Protein AF-A0A945E6H1-F1 (afdb_monomer)

Secondary structure (DSSP, 8-state):
---PPPSSS---EEEETTTEEEEEE-SSPPP-EEETTEEEEEEEEEEEEEETTTTEEEEEEEEEEEEE-S----SPPTT-

Foldseek 3Di:
DDDDDDPPQDKDWDDDPNPWIKIFDDPDHWDWDDDDQKIKTFQTFIFTPQDPVVRDGHTDGGTMDIDRHPDDDPDDPPPD

Nearest PDB structures (foldseek):
  4az1-assembly1_B  TM=3.753E-01  e=3.407E+00  Trypanosoma cruzi
  7pq4-assembly1_A  TM=4.312E-01  e=8.079E+00  Porphyromonas gingivalis
  5gv3-assembly2_B  TM=2.412E-01  e=9.601E+00  Mus musculus

pLDDT: mean 72.78, std 15.06, range [32.69, 92.94]

Structure (mmCIF, N/CA/C/O backbone):
data_AF-A0A945E6H1-F1
#
_entry.id   AF-A0A945E6H1-F1
#
loop_
_atom_site.group_PDB
_atom_site.id
_atom_site.type_symbol
_atom_site.label_atom_id
_atom_site.label_alt_id
_atom_site.label_comp_id
_atom_site.label_asym_id
_atom_site.label_entity_id
_atom_site.label_seq_id
_atom_site.pdbx_PDB_ins_code
_atom_site.Cartn_x
_atom_site.Cartn_y
_atom_site.Cartn_z
_atom_site.occupancy
_atom_site.B_iso_or_equiv
_atom_site.auth_seq_id
_atom_site.auth_comp_id
_atom_site.auth_asym_id
_atom_site.auth_atom_id
_atom_site.pdbx_PDB_model_num
ATOM 1 N N . ALA A 1 1 ? -6.817 -2.434 14.914 1.00 42.62 1 ALA A N 1
ATOM 2 C CA . ALA A 1 1 ? -5.403 -2.275 14.503 1.00 42.62 1 ALA A CA 1
ATOM 3 C C . ALA A 1 1 ? -5.074 -0.785 14.531 1.00 42.62 1 ALA A C 1
ATOM 5 O O . ALA A 1 1 ? -5.932 -0.012 14.129 1.00 42.62 1 ALA A O 1
ATOM 6 N N . LEU A 1 2 ? -3.905 -0.385 15.046 1.00 32.69 2 LEU A N 1
ATOM 7 C CA . LEU A 1 2 ? -3.454 1.015 15.083 1.00 32.69 2 LEU A CA 1
ATOM 8 C C . LEU A 1 2 ? -3.039 1.465 13.679 1.00 32.69 2 LEU A C 1
ATOM 10 O O . LEU A 1 2 ? -2.329 0.731 12.993 1.00 32.69 2 LEU A O 1
ATOM 14 N N . ILE A 1 3 ? -3.455 2.664 13.269 1.00 37.91 3 ILE A N 1
ATOM 15 C CA . ILE A 1 3 ? -3.095 3.243 11.971 1.00 37.91 3 ILE A CA 1
ATOM 16 C C . ILE A 1 3 ? -2.417 4.579 12.226 1.00 37.91 3 ILE A C 1
ATOM 18 O O . ILE A 1 3 ? -3.067 5.587 12.476 1.00 37.91 3 ILE A O 1
ATOM 22 N N . GLN A 1 4 ? -1.086 4.565 12.202 1.00 38.09 4 GLN A N 1
ATOM 23 C CA . GLN A 1 4 ? -0.266 5.770 12.262 1.00 38.09 4 GLN A CA 1
ATOM 24 C C . GLN A 1 4 ? 0.027 6.258 10.843 1.00 38.09 4 GLN A C 1
ATOM 26 O O . GLN A 1 4 ? 0.562 5.517 10.019 1.00 38.09 4 GLN A O 1
ATOM 31 N N . GLY A 1 5 ? -0.303 7.521 10.568 1.00 42.88 5 GLY A N 1
ATOM 32 C CA . GLY A 1 5 ? 0.111 8.203 9.346 1.00 42.88 5 GLY A CA 1
ATOM 33 C C . GLY A 1 5 ? 1.589 8.584 9.422 1.00 42.88 5 GLY A C 1
ATOM 34 O O . GLY A 1 5 ? 1.997 9.334 10.307 1.00 42.88 5 GLY A O 1
ATOM 35 N N . PHE A 1 6 ? 2.396 8.067 8.498 1.00 44.19 6 PHE A N 1
ATOM 36 C CA . PHE A 1 6 ? 3.797 8.451 8.349 1.00 44.19 6 PHE A CA 1
ATOM 37 C C . PHE A 1 6 ? 3.893 9.728 7.501 1.00 44.19 6 PHE A C 1
ATOM 39 O O . PHE A 1 6 ? 3.355 9.772 6.400 1.00 44.19 6 PHE A O 1
ATOM 46 N N . LEU A 1 7 ? 4.589 10.759 7.996 1.00 46.91 7 LEU A N 1
ATOM 47 C CA . LEU A 1 7 ? 4.793 12.039 7.289 1.00 46.91 7 LEU A CA 1
ATOM 48 C C . LEU A 1 7 ? 5.872 11.976 6.183 1.00 46.91 7 LEU A C 1
ATOM 50 O O . LEU A 1 7 ? 6.219 13.003 5.603 1.00 46.91 7 LEU A O 1
ATOM 54 N N . GLY A 1 8 ? 6.435 10.796 5.906 1.00 55.25 8 GLY A N 1
ATOM 55 C CA . GLY A 1 8 ? 7.254 10.557 4.712 1.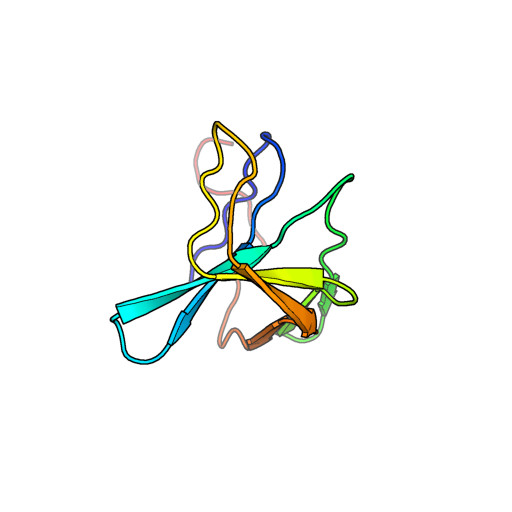00 55.25 8 GLY A CA 1
ATOM 56 C C . GLY A 1 8 ? 6.396 10.298 3.471 1.00 55.25 8 GLY A C 1
ATOM 57 O O . GLY A 1 8 ? 5.181 10.471 3.502 1.00 55.25 8 GLY A O 1
ATOM 58 N N . GLN A 1 9 ? 7.010 9.864 2.365 1.00 55.62 9 GLN A N 1
ATOM 59 C C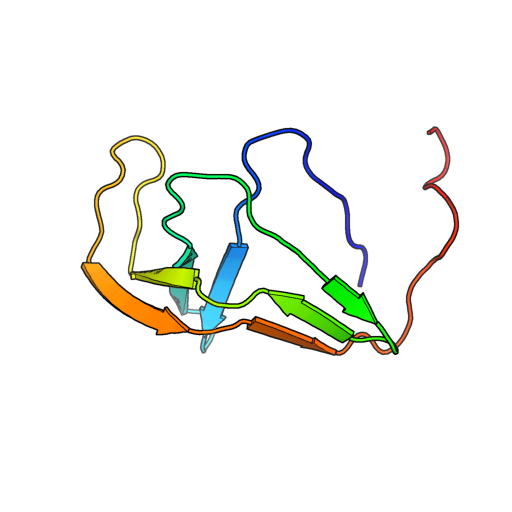A . GLN A 1 9 ? 6.231 9.406 1.211 1.00 55.62 9 GLN A CA 1
ATOM 60 C C . GLN A 1 9 ? 5.345 8.225 1.653 1.00 55.62 9 GLN A C 1
ATOM 62 O O . GLN A 1 9 ? 5.885 7.226 2.140 1.00 55.62 9 GLN A O 1
ATOM 67 N N . PRO A 1 10 ? 4.006 8.339 1.563 1.00 57.97 10 PRO A N 1
ATOM 68 C CA . PRO A 1 10 ? 3.118 7.272 1.997 1.00 57.97 10 PRO A CA 1
ATOM 69 C C . PRO A 1 10 ? 3.368 6.045 1.120 1.00 57.97 10 PRO A C 1
ATOM 71 O O . PRO A 1 10 ? 3.298 6.134 -0.103 1.00 57.97 10 PRO A O 1
ATOM 74 N N . TYR A 1 11 ? 3.665 4.906 1.744 1.00 61.88 11 TYR A N 1
ATOM 75 C CA . TYR A 1 11 ? 3.860 3.636 1.051 1.00 61.88 11 TYR A CA 1
ATOM 76 C C . TYR A 1 11 ? 2.909 2.584 1.621 1.00 61.88 11 TYR A C 1
ATOM 78 O O . TYR A 1 11 ? 2.601 2.582 2.814 1.00 61.88 11 TYR A O 1
ATOM 86 N N . VAL A 1 12 ? 2.427 1.693 0.756 1.00 68.06 12 VAL A N 1
ATOM 87 C CA . VAL A 1 12 ? 1.594 0.550 1.139 1.00 68.06 12 VAL A CA 1
ATOM 88 C C . VAL A 1 12 ? 2.299 -0.722 0.693 1.00 68.06 12 VAL A C 1
ATOM 90 O O . VAL A 1 12 ? 2.651 -0.861 -0.479 1.00 68.06 12 VAL A O 1
ATOM 93 N N . GLY A 1 13 ? 2.480 -1.645 1.636 1.00 71.19 13 GLY A N 1
ATOM 94 C CA . GLY A 1 13 ? 2.955 -3.001 1.387 1.00 71.19 13 GLY A CA 1
ATOM 95 C C . GLY A 1 13 ? 1.871 -4.024 1.727 1.00 71.19 13 GLY A C 1
ATOM 96 O O . GLY A 1 13 ? 1.201 -3.900 2.752 1.00 71.19 13 GLY A O 1
ATOM 97 N N . VAL A 1 14 ? 1.698 -5.040 0.882 1.00 70.62 14 VAL A N 1
ATOM 98 C CA . VAL A 1 14 ? 0.785 -6.168 1.118 1.00 70.62 14 VAL A CA 1
ATOM 99 C C . VAL A 1 14 ? 1.581 -7.464 1.133 1.00 70.62 14 VAL A C 1
ATOM 101 O O . VAL A 1 14 ? 2.258 -7.797 0.160 1.00 70.62 14 VAL A O 1
ATOM 104 N N . THR A 1 15 ? 1.447 -8.226 2.218 1.00 72.75 15 THR A 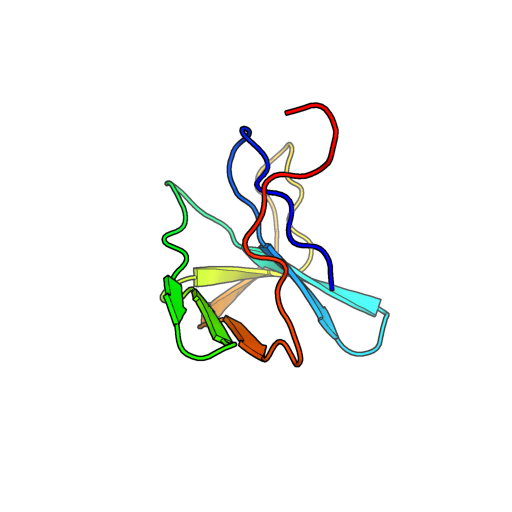N 1
ATOM 105 C CA . THR A 1 15 ? 2.04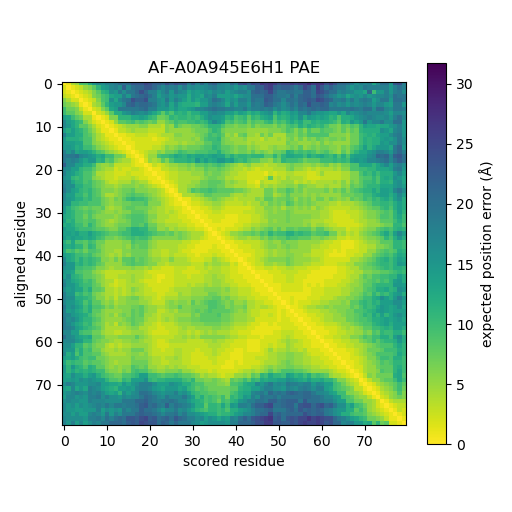8 -9.557 2.344 1.00 72.75 15 THR A CA 1
ATOM 106 C C . THR A 1 15 ? 0.986 -10.636 2.166 1.00 72.75 15 THR A C 1
ATOM 108 O O . THR A 1 15 ? 0.012 -10.683 2.916 1.00 72.75 15 THR A O 1
ATOM 111 N N . VAL A 1 16 ? 1.191 -11.553 1.217 1.00 69.06 16 VAL A N 1
ATOM 112 C CA . VAL A 1 16 ? 0.317 -12.718 0.997 1.00 69.06 16 VAL A CA 1
ATOM 113 C C . VAL A 1 16 ? 1.050 -13.996 1.395 1.00 69.06 16 VAL A C 1
ATOM 115 O O . VAL A 1 16 ? 2.195 -14.222 0.999 1.00 69.06 16 VAL A O 1
ATOM 118 N N . GLY A 1 17 ? 0.399 -14.832 2.211 1.00 72.94 17 GLY A N 1
ATOM 119 C CA . GLY A 1 17 ? 0.959 -16.116 2.653 1.00 72.94 17 GLY A CA 1
ATOM 120 C C . GLY A 1 17 ? 2.242 -15.996 3.487 1.00 72.94 17 GLY A C 1
ATOM 121 O O . GLY A 1 17 ? 3.009 -16.946 3.548 1.00 72.94 17 GLY A O 1
ATOM 122 N N . GLY A 1 18 ? 2.501 -14.828 4.089 1.00 71.12 18 GLY A N 1
ATOM 123 C CA . GLY A 1 18 ? 3.661 -14.582 4.953 1.00 71.12 18 GLY A CA 1
ATOM 124 C C . GLY A 1 18 ? 5.012 -14.481 4.237 1.00 71.12 18 GLY A C 1
ATOM 125 O O . GLY A 1 18 ? 6.036 -14.412 4.908 1.00 71.12 18 GLY A O 1
ATOM 126 N N . SER A 1 19 ? 5.050 -14.499 2.901 1.00 70.56 19 SER A N 1
ATOM 127 C CA . SER A 1 19 ? 6.325 -14.553 2.162 1.00 70.56 19 SER A CA 1
ATOM 128 C C . SER A 1 19 ? 6.372 -13.685 0.913 1.00 70.56 19 SER A C 1
ATOM 130 O O . SER A 1 19 ? 7.456 -13.290 0.497 1.00 70.56 19 SER A O 1
ATOM 132 N N . VAL A 1 20 ? 5.227 -13.386 0.297 1.00 67.81 20 VAL A N 1
ATOM 133 C CA . VAL A 1 20 ? 5.198 -12.593 -0.935 1.00 67.81 20 VAL A CA 1
ATOM 134 C C . VAL A 1 20 ? 4.820 -11.162 -0.594 1.00 67.81 20 VAL A C 1
ATOM 136 O O . VAL A 1 20 ? 3.692 -10.931 -0.161 1.00 67.81 20 VAL A O 1
ATOM 139 N N . LEU A 1 21 ? 5.757 -10.236 -0.798 1.00 78.69 21 LEU A N 1
ATOM 140 C CA . LEU A 1 21 ? 5.566 -8.803 -0.600 1.00 78.69 21 LEU A CA 1
ATOM 141 C C . LEU A 1 21 ? 5.268 -8.115 -1.939 1.00 78.69 21 LEU A C 1
ATOM 143 O O . LEU A 1 21 ? 6.002 -8.284 -2.917 1.00 78.69 21 LEU A O 1
ATOM 147 N N . TYR A 1 22 ? 4.184 -7.348 -1.955 1.00 78.12 22 TYR A N 1
ATOM 148 C CA . TYR A 1 22 ? 3.834 -6.417 -3.019 1.00 78.12 22 TYR A CA 1
ATOM 149 C C . TYR A 1 22 ? 3.888 -5.006 -2.466 1.00 78.12 22 TYR A C 1
ATOM 151 O O . TYR A 1 22 ? 3.372 -4.747 -1.380 1.00 78.12 22 TYR A O 1
ATOM 159 N N . GLU A 1 23 ? 4.471 -4.102 -3.232 1.00 82.69 23 GLU A N 1
ATOM 160 C CA . GLU A 1 23 ? 4.671 -2.716 -2.840 1.00 82.69 23 GLU A CA 1
ATOM 161 C C . GLU A 1 23 ? 4.060 -1.800 -3.890 1.00 82.69 23 GLU A C 1
ATOM 163 O O . GLU A 1 23 ? 4.101 -2.078 -5.093 1.00 82.69 23 GLU A O 1
ATOM 168 N N . ALA A 1 24 ? 3.461 -0.714 -3.415 1.00 79.75 24 ALA A N 1
ATOM 169 C CA . ALA A 1 24 ? 2.976 0.344 -4.278 1.00 79.75 24 ALA A CA 1
ATOM 170 C C . ALA A 1 24 ? 4.167 1.116 -4.870 1.00 79.75 24 ALA A C 1
ATOM 172 O O . ALA A 1 24 ? 4.944 1.723 -4.134 1.00 79.75 24 ALA A O 1
ATOM 173 N N . THR A 1 25 ? 4.280 1.134 -6.197 1.00 80.25 25 THR A N 1
ATOM 174 C CA . THR A 1 25 ? 5.109 2.107 -6.918 1.00 80.25 25 THR A CA 1
ATOM 175 C C . THR A 1 25 ? 4.254 3.346 -7.156 1.00 80.25 25 THR A C 1
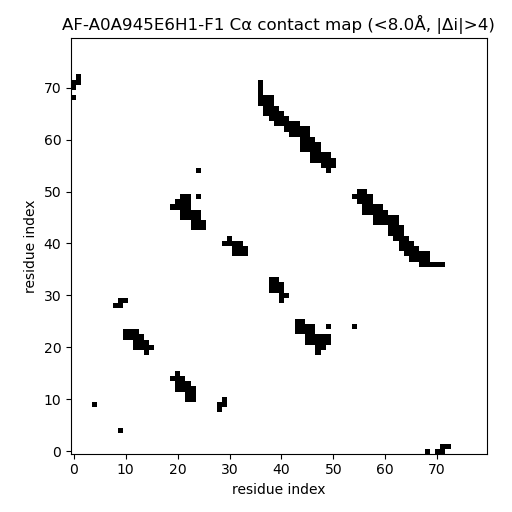ATOM 177 O O . THR A 1 25 ? 3.222 3.269 -7.822 1.00 80.25 25 THR A O 1
ATOM 180 N N . LEU A 1 26 ? 4.656 4.484 -6.590 1.00 72.69 26 LEU A N 1
ATOM 181 C CA . LEU A 1 26 ? 3.899 5.728 -6.677 1.00 72.69 26 LEU A CA 1
ATOM 182 C C . LEU A 1 26 ? 4.803 6.870 -7.136 1.00 72.69 26 LEU A C 1
ATOM 184 O O . LEU A 1 26 ? 5.778 7.207 -6.470 1.00 72.69 26 LEU A O 1
ATOM 188 N N . ASP A 1 27 ? 4.417 7.517 -8.232 1.00 74.38 27 ASP A N 1
ATOM 189 C CA . ASP A 1 27 ? 5.055 8.750 -8.713 1.00 74.38 27 ASP A CA 1
ATOM 190 C C . ASP A 1 27 ? 4.526 10.006 -7.983 1.00 74.38 27 ASP A C 1
ATOM 192 O O . ASP A 1 27 ? 4.926 11.132 -8.280 1.00 74.38 27 ASP A O 1
ATOM 196 N N . GLY A 1 28 ? 3.599 9.833 -7.032 1.00 72.88 28 GLY A N 1
ATOM 197 C CA . GLY A 1 28 ? 2.908 10.906 -6.321 1.00 72.88 28 GLY A CA 1
ATOM 198 C C . GLY A 1 28 ? 2.271 10.446 -5.004 1.00 72.88 28 GLY A C 1
ATOM 199 O O . GLY A 1 28 ? 2.418 9.287 -4.615 1.0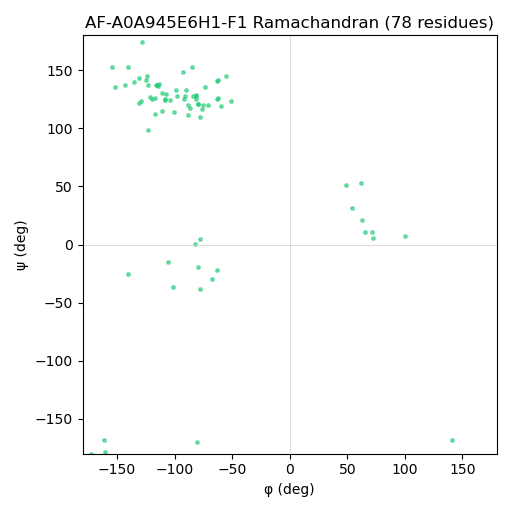0 72.88 28 GLY A O 1
ATOM 200 N N . PRO A 1 29 ? 1.585 11.346 -4.277 1.00 73.56 29 PRO A N 1
ATOM 201 C CA . PRO A 1 29 ? 0.922 10.993 -3.026 1.00 73.56 29 PRO A CA 1
ATOM 202 C C . PRO A 1 29 ? -0.185 9.957 -3.256 1.00 73.56 29 PRO A C 1
ATOM 204 O O . PRO A 1 29 ? -0.932 10.038 -4.230 1.00 73.56 29 PRO A O 1
ATOM 207 N N . LEU A 1 30 ? -0.307 9.006 -2.329 1.00 76.81 30 LEU A N 1
ATOM 208 C CA . LEU A 1 30 ? -1.410 8.053 -2.319 1.00 76.81 30 LEU A CA 1
ATOM 209 C C . LEU A 1 30 ? -2.648 8.681 -1.681 1.00 76.81 30 LEU A C 1
ATOM 211 O O . LEU A 1 30 ? -2.601 9.112 -0.528 1.00 76.81 30 LEU A O 1
ATOM 215 N N . GLU A 1 31 ? -3.767 8.665 -2.396 1.00 78.75 31 GLU A N 1
ATOM 216 C CA . GLU A 1 31 ? -5.063 9.005 -1.815 1.00 78.75 31 GLU A CA 1
ATOM 217 C C . GLU A 1 31 ? -5.615 7.809 -1.033 1.00 78.75 31 GLU A C 1
ATOM 219 O O . GLU A 1 31 ? -5.816 6.721 -1.579 1.00 78.75 31 GLU A O 1
ATOM 224 N N . VAL A 1 32 ? -5.855 8.018 0.262 1.00 79.38 32 VAL A N 1
ATOM 225 C CA . VAL A 1 32 ? -6.407 7.012 1.171 1.00 79.38 32 VAL A CA 1
ATOM 226 C C . VAL A 1 32 ? -7.748 7.503 1.694 1.00 79.38 32 VAL A C 1
ATOM 228 O O . VAL A 1 32 ? -7.848 8.593 2.256 1.00 79.38 32 VAL A O 1
ATOM 231 N N . PHE A 1 33 ? -8.778 6.677 1.533 1.00 81.00 33 PHE A N 1
ATOM 232 C CA . PHE A 1 33 ? -10.133 6.969 1.981 1.00 81.00 33 PHE A CA 1
ATOM 233 C C . PHE A 1 33 ? -10.473 6.118 3.195 1.00 81.00 33 PHE A C 1
ATOM 235 O O . PHE A 1 33 ? -10.332 4.895 3.153 1.00 81.00 33 PHE A O 1
ATOM 242 N N . VAL A 1 34 ? -10.968 6.767 4.247 1.00 80.50 34 VAL A N 1
ATOM 243 C CA . VAL A 1 34 ? -11.493 6.109 5.446 1.00 80.50 34 VAL A CA 1
ATOM 244 C C . VAL A 1 34 ? -12.998 6.332 5.486 1.00 80.50 34 VAL A C 1
ATOM 246 O O . VAL A 1 34 ? -13.461 7.467 5.603 1.00 80.50 34 VAL A O 1
ATOM 249 N N . HIS A 1 35 ? -13.769 5.258 5.358 1.00 80.94 35 HIS A N 1
ATOM 250 C CA . HIS A 1 35 ? -15.225 5.315 5.397 1.00 80.94 35 HIS A CA 1
ATOM 251 C C . HIS A 1 35 ? -15.801 3.998 5.915 1.00 80.94 35 HIS A C 1
ATOM 253 O O . HIS A 1 35 ? -15.368 2.934 5.485 1.00 80.94 35 HIS A O 1
ATOM 259 N N . ASP A 1 36 ? -16.780 4.081 6.820 1.00 81.44 36 ASP A N 1
ATOM 260 C CA . ASP A 1 36 ? -17.545 2.932 7.334 1.00 81.44 36 ASP A CA 1
ATOM 261 C C . ASP A 1 36 ? -16.666 1.747 7.783 1.00 81.44 36 ASP A C 1
ATOM 263 O O . ASP A 1 36 ? -16.787 0.617 7.312 1.00 81.44 36 ASP A O 1
ATOM 267 N N . GLY A 1 37 ? -15.669 2.034 8.628 1.00 76.12 37 GLY A N 1
ATOM 268 C CA . GLY A 1 37 ? -14.730 1.021 9.120 1.00 76.12 37 GLY A CA 1
ATOM 269 C C . GLY A 1 37 ? -13.831 0.410 8.040 1.00 76.12 37 GLY A C 1
ATOM 270 O O . GLY A 1 37 ? -13.148 -0.570 8.308 1.00 76.12 37 GLY A O 1
ATOM 271 N N . THR A 1 38 ? -13.801 0.961 6.828 1.00 80.94 38 THR A N 1
ATOM 272 C CA . THR A 1 38 ? -12.957 0.487 5.731 1.00 80.94 38 THR A CA 1
ATOM 273 C C . THR A 1 38 ? -11.953 1.552 5.334 1.00 80.94 38 THR A C 1
ATOM 275 O O . THR A 1 38 ? -12.278 2.731 5.189 1.00 80.94 38 THR A O 1
ATOM 278 N N . ILE A 1 39 ? -10.721 1.109 5.113 1.00 82.94 39 ILE A N 1
ATOM 279 C CA . ILE A 1 39 ? -9.663 1.915 4.521 1.00 82.94 39 ILE A CA 1
ATOM 280 C C . ILE A 1 39 ? -9.419 1.401 3.127 1.00 82.94 39 ILE A C 1
ATOM 282 O O . ILE A 1 39 ? -9.183 0.210 2.926 1.00 82.94 39 ILE A O 1
ATOM 286 N N . SER A 1 40 ? -9.497 2.307 2.165 1.00 85.88 40 SER A N 1
ATOM 287 C CA . SER A 1 40 ? -9.347 1.968 0.763 1.00 85.88 40 SER A CA 1
ATOM 288 C C . SER A 1 40 ? -8.366 2.894 0.073 1.00 85.88 40 SER A C 1
ATOM 290 O O . SER A 1 40 ? -8.307 4.091 0.353 1.00 85.88 40 SER A O 1
ATOM 292 N N . ALA A 1 41 ? -7.600 2.315 -0.841 1.00 86.06 41 ALA A N 1
ATOM 293 C CA . ALA A 1 41 ? -6.786 3.047 -1.794 1.00 86.06 41 ALA A CA 1
ATOM 294 C C . ALA A 1 41 ? -6.819 2.297 -3.130 1.00 86.06 41 ALA A C 1
ATOM 296 O O . ALA A 1 41 ? -6.775 1.065 -3.167 1.00 86.06 41 ALA A O 1
ATOM 297 N N . GLY A 1 42 ? -6.959 3.037 -4.225 1.00 85.75 42 GLY A N 1
ATOM 298 C CA . GLY A 1 42 ? -7.179 2.491 -5.562 1.00 85.75 42 GLY A CA 1
ATOM 299 C C . GLY A 1 42 ? -6.202 3.051 -6.584 1.00 85.75 42 GLY A C 1
ATOM 300 O O . GLY A 1 42 ? -5.415 3.939 -6.275 1.00 85.75 42 GLY A O 1
ATOM 301 N N . ALA A 1 43 ? -6.265 2.513 -7.806 1.00 85.31 43 ALA A N 1
ATOM 302 C CA . ALA A 1 43 ? -5.379 2.888 -8.913 1.00 85.31 43 ALA A CA 1
ATOM 303 C C . ALA A 1 43 ? -3.876 2.783 -8.566 1.00 85.31 43 ALA A C 1
ATOM 305 O O . ALA A 1 43 ? -3.053 3.520 -9.101 1.00 85.31 43 ALA A O 1
ATOM 306 N N . ILE A 1 44 ? -3.522 1.837 -7.690 1.00 86.50 44 ILE A N 1
ATOM 307 C CA . ILE A 1 44 ? -2.145 1.586 -7.260 1.00 86.50 44 ILE A CA 1
ATOM 308 C C . ILE A 1 44 ? -1.451 0.729 -8.316 1.00 86.50 44 ILE A C 1
ATOM 310 O O . ILE A 1 44 ? -1.979 -0.326 -8.673 1.00 86.50 44 ILE A O 1
ATOM 314 N N . GLU A 1 45 ? -0.273 1.141 -8.789 1.00 87.75 45 GLU A N 1
ATOM 315 C CA . GLU A 1 45 ? 0.629 0.247 -9.518 1.00 87.75 45 GLU A CA 1
ATOM 316 C C . GLU A 1 45 ? 1.392 -0.629 -8.520 1.00 87.75 45 GLU A C 1
ATOM 318 O O . GLU A 1 45 ? 2.086 -0.132 -7.634 1.00 87.75 45 GLU A O 1
ATOM 323 N N . TRP A 1 46 ? 1.242 -1.944 -8.655 1.00 87.12 46 TRP A N 1
ATOM 324 C CA . TRP A 1 46 ? 1.872 -2.926 -7.787 1.00 87.12 46 TRP A CA 1
ATOM 325 C C . TRP A 1 46 ? 3.128 -3.491 -8.421 1.00 87.12 46 TRP A C 1
ATOM 327 O O . TRP A 1 46 ? 3.115 -3.971 -9.561 1.00 87.12 46 TRP A O 1
ATOM 337 N N . THR A 1 47 ? 4.173 -3.526 -7.610 1.00 89.12 47 THR A N 1
ATOM 338 C CA . THR A 1 47 ? 5.473 -4.082 -7.949 1.00 89.12 47 THR A CA 1
ATOM 339 C C . THR A 1 47 ? 5.826 -5.160 -6.931 1.00 89.12 47 THR A C 1
ATOM 341 O O . THR A 1 47 ? 5.592 -5.011 -5.732 1.00 89.12 47 THR A O 1
ATOM 344 N N . ARG A 1 48 ? 6.357 -6.288 -7.401 1.00 89.12 48 ARG A N 1
ATOM 345 C CA . ARG A 1 48 ? 6.889 -7.341 -6.537 1.00 89.12 48 ARG A CA 1
ATOM 346 C C . ARG A 1 48 ? 8.376 -7.095 -6.301 1.00 89.12 48 ARG A C 1
ATOM 348 O O . ARG A 1 48 ? 9.133 -6.977 -7.265 1.00 89.12 48 ARG A O 1
ATOM 355 N N . GLY A 1 49 ? 8.774 -7.087 -5.028 1.00 87.75 49 GLY A N 1
ATOM 356 C CA . GLY A 1 49 ? 10.164 -6.888 -4.613 1.00 87.75 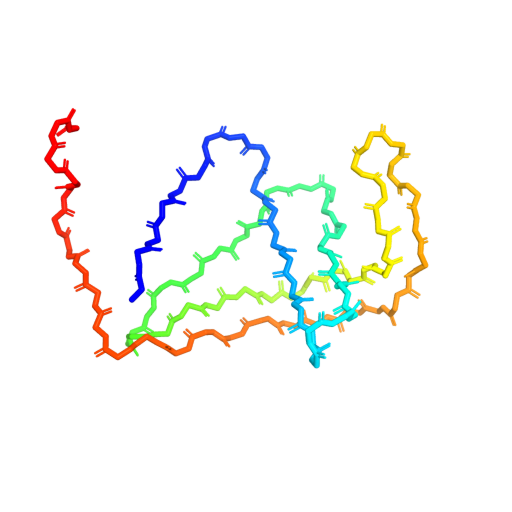49 GLY A CA 1
ATOM 357 C C . GLY A 1 49 ? 10.704 -5.525 -5.039 1.00 87.75 49 GLY A C 1
ATOM 358 O O . GLY A 1 49 ? 11.721 -5.476 -5.726 1.00 87.75 49 GLY A O 1
ATOM 359 N N . LEU A 1 50 ? 9.990 -4.451 -4.694 1.00 85.81 50 LEU A N 1
ATOM 360 C CA . LEU A 1 50 ? 10.398 -3.089 -5.012 1.00 85.81 50 LEU A CA 1
ATOM 361 C C . LEU A 1 50 ? 11.514 -2.664 -4.053 1.00 85.81 50 LEU A C 1
ATOM 363 O O . LEU A 1 50 ? 11.310 -2.525 -2.852 1.00 85.81 50 LEU A O 1
ATOM 367 N N . ASP A 1 51 ? 12.702 -2.398 -4.577 1.00 82.75 51 ASP A N 1
ATOM 368 C CA . ASP A 1 51 ? 13.750 -1.752 -3.795 1.00 82.75 51 ASP A CA 1
ATOM 369 C C . ASP A 1 51 ? 13.469 -0.245 -3.700 1.00 82.75 51 ASP A C 1
ATOM 371 O O . ASP A 1 51 ? 13.598 0.478 -4.685 1.00 82.75 51 ASP A O 1
ATOM 375 N N . LEU A 1 52 ? 13.100 0.250 -2.515 1.00 75.44 52 LEU A N 1
ATOM 376 C CA . LEU A 1 52 ? 12.737 1.662 -2.307 1.00 75.44 52 LEU A CA 1
ATOM 377 C C . LEU A 1 52 ? 13.892 2.647 -2.573 1.00 75.44 52 LEU A C 1
ATOM 379 O O . LEU A 1 52 ? 13.645 3.826 -2.814 1.00 75.44 52 LEU A O 1
ATOM 383 N N . GLY A 1 53 ? 15.148 2.190 -2.517 1.00 76.94 53 GLY A N 1
ATOM 384 C CA . GLY A 1 53 ? 16.320 3.030 -2.782 1.00 76.94 53 GLY A CA 1
ATOM 385 C C . GLY A 1 53 ? 16.571 3.269 -4.272 1.00 76.94 53 GLY A C 1
ATOM 386 O O . GLY A 1 53 ? 16.962 4.367 -4.665 1.00 76.94 53 GLY A O 1
ATOM 387 N N . SER A 1 54 ? 16.354 2.250 -5.102 1.00 84.69 54 SER A N 1
ATOM 388 C CA . SER A 1 54 ? 16.599 2.276 -6.550 1.00 84.69 54 SER A CA 1
ATOM 389 C C . SER A 1 54 ? 15.329 2.368 -7.399 1.00 84.69 54 SER A C 1
ATOM 391 O O . SER A 1 54 ? 15.420 2.673 -8.587 1.00 84.69 54 SER A O 1
ATOM 393 N N . GLY A 1 55 ? 14.158 2.105 -6.818 1.00 81.00 55 GLY A N 1
ATOM 394 C CA . GLY A 1 55 ? 12.870 2.034 -7.509 1.00 81.00 55 GLY A CA 1
ATOM 395 C C . GLY A 1 55 ? 12.699 0.795 -8.397 1.00 81.00 55 GLY A C 1
ATOM 396 O O . GLY A 1 55 ? 11.771 0.748 -9.202 1.00 81.00 55 GLY A O 1
ATOM 397 N N . VAL A 1 56 ? 13.590 -0.197 -8.302 1.00 88.00 56 VAL A N 1
ATOM 398 C CA . VAL A 1 56 ? 13.578 -1.379 -9.176 1.00 88.00 56 VAL A CA 1
ATOM 399 C C . VAL A 1 56 ? 12.718 -2.489 -8.576 1.00 88.00 56 VAL A C 1
ATOM 401 O O . VAL A 1 56 ? 12.889 -2.848 -7.417 1.00 88.00 56 VAL A O 1
ATOM 404 N N . GLY A 1 57 ? 11.851 -3.089 -9.393 1.00 88.62 57 GLY A N 1
ATOM 405 C CA . GLY A 1 57 ? 11.119 -4.313 -9.065 1.00 88.62 57 GLY A CA 1
ATOM 406 C C . GLY A 1 57 ? 10.342 -4.862 -10.269 1.00 88.62 57 GLY A C 1
ATOM 407 O O . GLY A 1 57 ? 10.396 -4.304 -11.367 1.00 88.62 57 GLY A O 1
ATOM 408 N N . GLU A 1 58 ? 9.632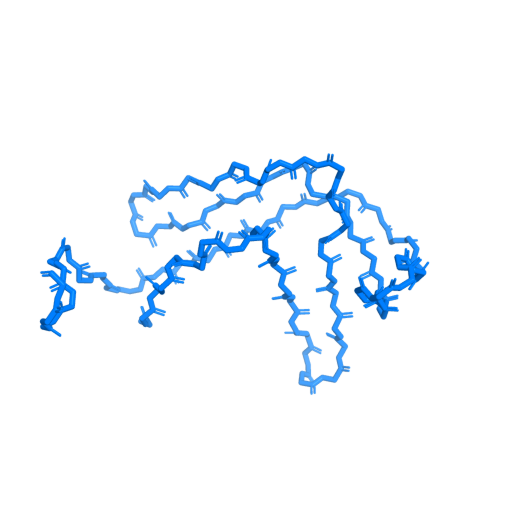 -5.977 -10.086 1.00 92.94 58 GLU A N 1
ATOM 409 C CA . GLU A 1 58 ? 8.819 -6.596 -11.144 1.00 92.94 58 GLU A CA 1
ATOM 410 C C . GLU A 1 58 ? 7.403 -6.003 -11.149 1.00 92.94 58 GLU A C 1
ATOM 412 O O . GLU A 1 58 ? 6.622 -6.253 -10.228 1.00 92.94 58 GLU A O 1
ATOM 417 N N . ARG A 1 59 ? 7.045 -5.238 -12.189 1.00 91.06 59 ARG A N 1
ATOM 418 C CA . ARG A 1 59 ? 5.683 -4.704 -12.344 1.00 91.06 59 ARG A CA 1
ATOM 419 C C . ARG A 1 59 ? 4.671 -5.841 -12.486 1.00 91.06 59 ARG A C 1
ATOM 421 O O . ARG A 1 59 ? 4.763 -6.655 -13.402 1.00 91.06 59 ARG A O 1
ATOM 428 N N . VAL A 1 60 ? 3.651 -5.826 -11.632 1.00 90.38 60 VAL A N 1
ATOM 429 C CA . VAL A 1 60 ? 2.573 -6.825 -11.598 1.00 90.38 60 VAL A CA 1
ATOM 430 C C . VAL A 1 60 ? 1.304 -6.297 -12.268 1.00 90.38 60 VAL A C 1
ATOM 432 O O . VAL A 1 60 ? 0.613 -7.046 -12.956 1.00 90.38 60 VAL A O 1
ATOM 435 N N . GLY A 1 61 ? 0.999 -5.005 -12.110 1.00 89.44 61 GLY A N 1
ATOM 436 C CA . GLY A 1 61 ? -0.176 -4.365 -12.710 1.00 89.44 61 GLY A CA 1
ATOM 437 C C . GLY A 1 61 ? -0.840 -3.348 -11.787 1.00 89.44 61 GLY A C 1
ATOM 438 O O . GLY A 1 61 ? -0.275 -2.979 -10.764 1.00 89.44 61 GLY A O 1
ATOM 439 N N . TYR A 1 62 ? -2.043 -2.897 -12.147 1.00 88.50 62 TYR A N 1
ATOM 440 C CA . TYR A 1 62 ? -2.829 -1.984 -11.312 1.00 88.50 62 TYR A CA 1
ATOM 441 C C . TYR A 1 62 ? -3.796 -2.737 -10.398 1.00 88.50 62 TYR A C 1
ATOM 443 O O . TYR A 1 62 ? -4.335 -3.778 -10.777 1.00 88.50 62 TYR A O 1
ATOM 451 N N . GLY A 1 63 ? -4.067 -2.181 -9.219 1.00 88.12 63 GLY A N 1
ATOM 452 C CA . GLY A 1 63 ? -5.021 -2.743 -8.272 1.00 88.12 63 GLY A CA 1
ATOM 453 C C . GLY A 1 63 ? -5.498 -1.749 -7.219 1.00 88.12 63 GLY A C 1
ATOM 454 O O . GLY A 1 63 ? -5.269 -0.542 -7.305 1.00 88.12 63 GLY A O 1
ATOM 455 N N . ALA A 1 64 ? -6.174 -2.288 -6.213 1.00 87.00 64 ALA 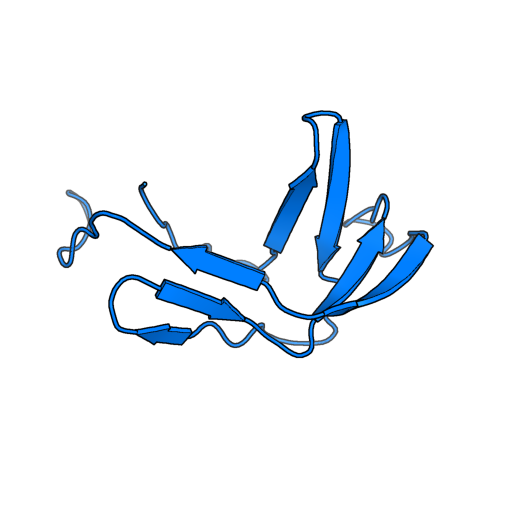A N 1
ATOM 456 C CA . ALA A 1 64 ? -6.681 -1.552 -5.066 1.00 87.00 64 ALA A CA 1
ATOM 457 C C . ALA A 1 64 ? -6.490 -2.384 -3.795 1.00 87.00 64 ALA A C 1
ATOM 459 O O . ALA A 1 64 ? -6.472 -3.615 -3.852 1.00 87.00 64 ALA A O 1
ATOM 460 N N . VAL A 1 65 ? -6.362 -1.706 -2.659 1.00 81.62 65 VAL A N 1
ATOM 461 C CA . VAL A 1 65 ? -6.342 -2.318 -1.332 1.00 81.62 65 VAL A CA 1
ATOM 462 C C . VAL A 1 65 ? -7.583 -1.885 -0.565 1.00 81.62 65 VAL A C 1
ATOM 464 O O . VAL A 1 65 ? -7.975 -0.718 -0.608 1.00 81.62 65 VAL A O 1
ATOM 467 N N . PHE A 1 66 ? -8.190 -2.839 0.134 1.00 84.38 66 PHE A N 1
ATOM 468 C CA . PHE A 1 66 ? -9.299 -2.612 1.049 1.00 84.38 66 PHE A CA 1
ATOM 469 C C . PHE A 1 66 ? -8.969 -3.318 2.355 1.00 84.38 66 PHE A C 1
ATOM 471 O O . PHE A 1 66 ? -8.735 -4.527 2.371 1.00 84.38 66 PHE A O 1
ATOM 478 N N . VAL A 1 67 ? -8.930 -2.559 3.440 1.00 80.06 67 VAL A N 1
ATOM 479 C CA . VAL A 1 67 ? -8.713 -3.077 4.786 1.00 80.06 67 VAL A CA 1
ATOM 480 C C . VAL A 1 67 ? -9.963 -2.779 5.591 1.00 80.06 67 VAL A C 1
ATOM 482 O O . VAL A 1 67 ? -10.269 -1.618 5.854 1.00 80.06 67 VAL A O 1
ATOM 485 N N . SER A 1 68 ? -10.690 -3.825 5.970 1.00 81.69 68 SER A N 1
ATOM 486 C CA . SER A 1 68 ? -11.785 -3.708 6.930 1.00 81.69 68 SER A CA 1
ATOM 487 C C . SER A 1 68 ? -11.215 -3.694 8.346 1.00 81.69 68 SER A C 1
ATOM 489 O O . SER A 1 68 ? -10.437 -4.568 8.732 1.00 81.69 68 SER A O 1
ATOM 491 N N . CYS A 1 69 ? -11.603 -2.693 9.121 1.00 73.62 69 CYS A N 1
ATOM 492 C CA . CYS A 1 69 ? -11.229 -2.499 10.509 1.00 73.62 69 CYS A CA 1
ATOM 493 C C . CYS A 1 69 ? -12.443 -2.792 11.396 1.00 73.62 69 CYS A C 1
ATOM 495 O O . CYS A 1 69 ? -13.487 -2.168 11.243 1.00 73.62 69 CYS A O 1
ATOM 497 N N . GLU A 1 70 ? -12.301 -3.707 12.357 1.00 69.00 70 GLU A N 1
ATOM 498 C CA . GLU A 1 70 ? -13.376 -3.996 13.323 1.00 69.00 70 GLU A CA 1
ATOM 499 C C . GLU A 1 70 ? -13.645 -2.826 14.284 1.00 69.00 70 GLU A C 1
ATOM 501 O O . GLU A 1 70 ? -14.766 -2.648 14.748 1.00 69.00 70 GLU A O 1
ATOM 506 N N . ALA A 1 71 ? -12.620 -2.024 14.582 1.00 61.97 71 ALA A N 1
ATOM 507 C CA . ALA A 1 71 ? -12.713 -0.828 15.408 1.00 61.97 71 ALA A CA 1
ATOM 508 C C . ALA A 1 71 ? -11.592 0.150 15.041 1.00 61.97 71 ALA A C 1
ATOM 510 O O . ALA A 1 71 ? -10.512 -0.266 14.600 1.00 61.97 71 ALA A O 1
ATOM 511 N N . TYR A 1 72 ? -11.847 1.437 15.255 1.00 63.69 72 TYR A N 1
ATOM 512 C CA . TYR A 1 72 ? -10.880 2.507 15.068 1.00 63.69 72 TYR A CA 1
ATOM 513 C C . TYR A 1 72 ? -10.957 3.475 16.259 1.00 63.69 72 TYR A C 1
ATOM 515 O O . TYR A 1 72 ? -12.042 3.750 16.774 1.00 63.69 72 TYR A O 1
ATOM 523 N N . GLU A 1 73 ? -9.804 3.950 16.724 1.00 60.47 73 GLU A N 1
ATOM 524 C CA . GLU A 1 73 ? -9.724 5.002 17.740 1.00 60.47 73 GLU A CA 1
ATOM 525 C C . GLU A 1 73 ? -9.744 6.350 17.017 1.00 60.47 73 GLU A C 1
ATOM 527 O O . GLU A 1 73 ? -8.928 6.601 16.132 1.00 60.47 73 GLU A O 1
ATOM 532 N N . HIS A 1 74 ? -10.746 7.173 17.332 1.00 53.31 74 HIS A N 1
ATOM 533 C CA . HIS A 1 74 ? -10.946 8.496 16.724 1.00 53.31 74 HIS A CA 1
ATOM 534 C C . HIS A 1 74 ? -10.036 9.568 17.337 1.00 53.31 74 HIS A C 1
ATOM 536 O O . HIS A 1 74 ? -9.844 10.623 16.734 1.00 53.31 74 HIS A O 1
ATOM 542 N N . ASP A 1 75 ? -9.507 9.310 18.532 1.00 57.44 75 ASP A N 1
ATOM 543 C CA . ASP A 1 75 ? -8.701 10.269 19.276 1.00 57.44 75 ASP A CA 1
ATOM 544 C C . ASP A 1 75 ? -7.231 10.225 18.843 1.00 57.44 75 ASP A C 1
ATOM 546 O O . ASP A 1 75 ? -6.712 9.207 18.376 1.00 57.44 75 ASP A O 1
ATOM 550 N N . LEU A 1 76 ? -6.545 11.359 19.008 1.00 48.59 76 LEU A N 1
ATOM 551 C CA . LEU A 1 76 ? -5.097 11.416 18.845 1.00 48.59 76 LEU A CA 1
ATOM 552 C C . LEU A 1 76 ? -4.427 10.504 19.889 1.00 48.59 76 LEU A C 1
ATOM 554 O O . LEU A 1 76 ? -4.870 10.481 21.041 1.00 48.59 76 LEU A O 1
ATOM 558 N N . PRO A 1 77 ? -3.348 9.784 19.528 1.00 53.50 77 PRO A N 1
ATOM 559 C CA . PRO A 1 77 ? -2.570 9.029 20.502 1.00 53.50 77 PRO A CA 1
ATOM 560 C C . PRO A 1 77 ? -2.084 9.936 21.638 1.00 53.50 77 PRO A C 1
ATOM 562 O O . PRO A 1 77 ? -1.719 11.089 21.396 1.00 53.50 77 PRO A O 1
ATOM 565 N N . GLU A 1 78 ? -2.020 9.409 22.863 1.00 51.34 78 GLU A N 1
ATOM 566 C CA . GLU A 1 78 ? -1.469 10.147 24.006 1.00 51.34 78 GLU A CA 1
ATOM 567 C C . GLU A 1 78 ? -0.082 10.732 23.668 1.00 51.34 78 GLU A C 1
ATOM 569 O O . GLU A 1 78 ? 0.839 10.004 23.291 1.00 51.34 78 GLU A O 1
ATOM 574 N N . GLY A 1 79 ? 0.067 12.054 23.817 1.00 56.44 79 GLY A N 1
ATOM 575 C CA . GLY A 1 79 ? 1.327 12.770 23.578 1.00 56.44 79 GLY A CA 1
ATOM 576 C C . GLY A 1 79 ? 1.451 13.495 22.232 1.00 56.44 79 GLY A C 1
ATOM 577 O O . GLY A 1 79 ? 2.533 14.017 21.954 1.00 56.44 79 GLY A O 1
ATOM 578 N N . TYR A 1 80 ? 0.378 13.555 21.435 1.00 42.00 80 TYR A N 1
ATOM 579 C CA . TYR A 1 80 ? 0.244 14.414 20.249 1.00 42.00 80 TYR A CA 1
ATOM 580 C C . TYR A 1 80 ? -0.743 15.564 20.468 1.00 42.00 80 TYR A C 1
ATOM 582 O O . TYR A 1 80 ? -1.761 15.353 21.164 1.00 42.00 80 TYR A O 1
#

Sequence (80 aa):
ALIQGFLGQPYVGVTVGGSVLYEATLDGPLEVFVHDGTISAGAIEWTRGLDLGSGVGERVGYGAVFVSCEAYEHDLPEGY

Radius of gyration: 14.05 Å; Cα contacts (8 Å, |Δi|>4): 119; chains: 1; bounding box: 34×30×37 Å

Mean predicted aligned error: 8.44 Å

Solvent-accessible surface area (backbone atoms only — not comparable to full-atom values): 5280 Å² total; per-residue (Å²): 115,90,83,81,86,64,95,61,86,70,76,55,76,48,72,52,94,88,74,48,55,36,29,53,60,68,101,60,87,70,69,74,47,80,54,93,54,29,40,37,36,63,84,37,37,35,19,41,66,53,38,86,90,80,70,49,53,48,79,74,47,76,45,68,50,76,46,79,42,98,56,78,81,90,66,77,62,94,93,112